Protein AF-A0A2V9I7I8-F1 (afdb_monomer_lite)

Secondary structure (DSSP, 8-state):
--HHHHHHHHHHHHHHHHHS-HHHHHHHHHHHHHHH---HHHHHHHHHSS----------PPPPPSS-HHHHHHHHHHHHHHHHHHHGGG--S---------

Structure (mmCIF, N/CA/C/O backbone):
data_AF-A0A2V9I7I8-F1
#
_entry.id   AF-A0A2V9I7I8-F1
#
loop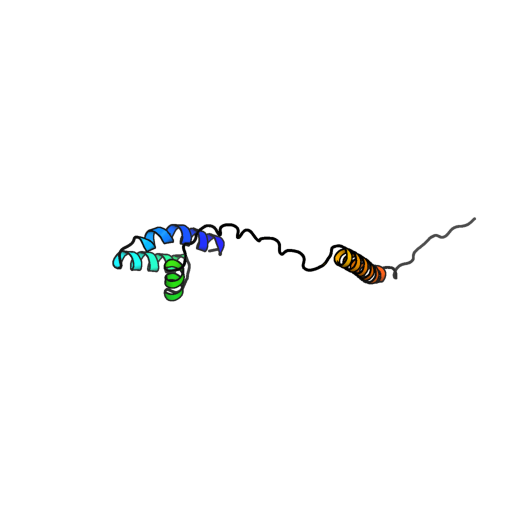_
_atom_site.group_PDB
_atom_site.id
_atom_site.type_symbol
_atom_site.label_atom_id
_atom_site.label_alt_id
_atom_site.label_comp_id
_atom_site.label_asym_id
_atom_site.label_entity_id
_atom_site.label_seq_id
_atom_site.pdbx_PDB_ins_code
_atom_site.Cartn_x
_atom_site.Cartn_y
_atom_site.Cartn_z
_atom_site.occupancy
_atom_site.B_iso_or_equiv
_atom_site.auth_seq_id
_atom_site.auth_comp_id
_atom_site.auth_asym_id
_atom_site.auth_atom_id
_atom_site.pdbx_PDB_model_num
ATOM 1 N N . MET A 1 1 ? 8.943 -3.655 11.827 1.00 67.00 1 MET A N 1
ATOM 2 C CA . MET A 1 1 ? 8.050 -4.019 10.696 1.00 67.00 1 MET A CA 1
ATOM 3 C C . MET A 1 1 ? 8.717 -3.676 9.366 1.00 67.00 1 MET A C 1
ATOM 5 O O . MET A 1 1 ? 9.144 -2.536 9.190 1.00 67.00 1 MET A O 1
ATOM 9 N N . SER A 1 2 ? 8.824 -4.627 8.433 1.00 86.56 2 SER A N 1
ATOM 10 C CA . SER A 1 2 ? 9.287 -4.367 7.057 1.00 86.56 2 SER A CA 1
ATOM 11 C C . SER A 1 2 ? 8.167 -3.721 6.220 1.00 86.56 2 SER A C 1
ATOM 13 O O . SER A 1 2 ? 7.012 -3.638 6.650 1.00 86.56 2 SER A O 1
ATOM 15 N N . ARG A 1 3 ? 8.480 -3.190 5.030 1.00 85.25 3 ARG A N 1
ATOM 16 C CA . ARG A 1 3 ? 7.464 -2.571 4.154 1.00 85.25 3 ARG A CA 1
ATOM 17 C C . ARG A 1 3 ? 6.461 -3.601 3.622 1.00 85.25 3 ARG A C 1
ATOM 19 O O . ARG A 1 3 ? 5.286 -3.273 3.500 1.00 85.25 3 ARG A O 1
ATOM 26 N N . THR A 1 4 ? 6.906 -4.823 3.340 1.00 87.25 4 THR A N 1
ATOM 27 C CA . THR A 1 4 ? 6.059 -5.926 2.865 1.00 87.25 4 THR A CA 1
ATOM 28 C C . THR A 1 4 ? 5.067 -6.373 3.937 1.00 87.25 4 THR A C 1
ATOM 30 O O . THR A 1 4 ? 3.872 -6.406 3.659 1.00 87.25 4 THR A O 1
ATOM 33 N N . SER A 1 5 ? 5.515 -6.563 5.182 1.00 89.44 5 SER A N 1
ATOM 34 C CA . SER A 1 5 ? 4.631 -6.964 6.288 1.00 89.44 5 SER A CA 1
ATOM 35 C C . SER A 1 5 ? 3.548 -5.921 6.587 1.00 89.44 5 SER A C 1
ATOM 37 O O . SER A 1 5 ? 2.393 -6.270 6.814 1.00 89.44 5 SER A O 1
ATOM 39 N N . ARG A 1 6 ? 3.875 -4.617 6.518 1.00 89.25 6 ARG A N 1
ATOM 40 C CA . ARG A 1 6 ? 2.858 -3.552 6.662 1.00 89.25 6 ARG A CA 1
ATOM 41 C C . ARG A 1 6 ? 1.791 -3.625 5.565 1.00 89.25 6 ARG A C 1
ATOM 43 O O . ARG A 1 6 ? 0.620 -3.371 5.835 1.00 89.25 6 ARG A O 1
ATOM 50 N N . TRP A 1 7 ? 2.186 -3.968 4.340 1.00 88.38 7 TRP A N 1
ATOM 51 C CA . TRP A 1 7 ? 1.269 -4.123 3.208 1.00 88.38 7 TRP A CA 1
ATOM 52 C C . TRP A 1 7 ? 0.353 -5.342 3.345 1.00 88.38 7 TRP A C 1
ATOM 54 O O . TRP A 1 7 ? -0.823 -5.262 2.993 1.00 88.38 7 TRP A O 1
ATOM 64 N N . GLU A 1 8 ? 0.866 -6.455 3.861 1.00 90.19 8 GLU A N 1
ATOM 65 C CA . GLU A 1 8 ? 0.070 -7.654 4.142 1.00 90.19 8 GLU A CA 1
ATOM 66 C C . GLU A 1 8 ? -0.965 -7.390 5.232 1.00 90.19 8 GLU A C 1
ATOM 68 O O . GLU A 1 8 ? -2.148 -7.681 5.045 1.00 90.19 8 GLU A O 1
ATOM 73 N N . TYR A 1 9 ? -0.543 -6.742 6.321 1.00 91.75 9 TYR A N 1
ATOM 74 C CA . TYR A 1 9 ? -1.442 -6.347 7.399 1.00 91.75 9 TYR A CA 1
ATOM 75 C C . TYR A 1 9 ? -2.536 -5.396 6.904 1.00 91.75 9 TYR A C 1
ATOM 77 O O . TYR A 1 9 ? -3.718 -5.588 7.191 1.00 91.75 9 TYR A O 1
ATOM 85 N N . LEU A 1 10 ? -2.171 -4.418 6.070 1.00 91.38 10 LEU A N 1
ATOM 86 C CA . LEU A 1 10 ? -3.149 -3.545 5.437 1.00 91.38 10 LEU A CA 1
ATOM 87 C C . LEU A 1 10 ? -4.172 -4.325 4.610 1.00 91.38 10 LEU A C 1
ATOM 89 O O . LEU A 1 10 ? -5.366 -4.059 4.718 1.00 91.38 10 LEU A O 1
ATOM 93 N N . ARG A 1 11 ? -3.725 -5.284 3.792 1.00 90.06 11 ARG A N 1
ATOM 94 C CA . ARG A 1 11 ? -4.625 -6.091 2.958 1.00 90.06 11 ARG A CA 1
ATOM 95 C C . ARG A 1 11 ? -5.616 -6.888 3.810 1.00 90.06 11 ARG A C 1
ATOM 97 O O . ARG A 1 11 ? -6.774 -6.998 3.419 1.00 90.06 11 ARG A O 1
ATOM 104 N N . ALA A 1 12 ? -5.186 -7.392 4.965 1.00 91.62 12 ALA A N 1
ATOM 105 C CA . ALA A 1 12 ? -6.052 -8.106 5.901 1.00 91.62 12 ALA A CA 1
ATOM 106 C C . ALA A 1 12 ? -7.088 -7.185 6.579 1.00 91.62 12 ALA A C 1
ATOM 108 O O . ALA A 1 12 ? -8.248 -7.567 6.745 1.00 91.62 12 ALA A O 1
ATOM 109 N N . VAL A 1 13 ? -6.696 -5.960 6.944 1.00 92.56 13 VAL A N 1
ATOM 110 C CA . VAL A 1 13 ? -7.557 -5.004 7.667 1.00 92.56 13 VAL A CA 1
ATOM 111 C C . VAL A 1 13 ? -8.513 -4.243 6.739 1.00 92.56 13 VAL A C 1
ATOM 113 O O . VAL A 1 13 ? -9.642 -3.939 7.127 1.00 92.56 13 VAL A O 1
ATOM 116 N N . TYR A 1 14 ? -8.113 -3.978 5.494 1.00 92.56 14 TYR A N 1
ATOM 117 C CA . TYR A 1 14 ? -8.886 -3.208 4.512 1.00 92.56 14 TYR A CA 1
ATOM 118 C C . TYR A 1 14 ? -10.362 -3.640 4.357 1.00 92.56 14 TYR A C 1
ATOM 120 O O . TYR A 1 14 ? -11.242 -2.781 4.481 1.00 92.56 14 TYR A O 1
ATOM 128 N N . PRO A 1 15 ? -10.700 -4.930 4.130 1.00 91.88 15 PRO A N 1
ATOM 129 C CA . PRO A 1 15 ? -12.097 -5.338 3.971 1.00 91.88 15 PRO A CA 1
ATOM 130 C C . PRO A 1 15 ? -12.913 -5.155 5.256 1.00 91.88 15 PRO A C 1
ATOM 132 O O . PRO A 1 15 ? -14.091 -4.803 5.184 1.00 91.88 15 PRO A O 1
ATOM 135 N N . ARG A 1 16 ? -12.290 -5.347 6.427 1.00 93.25 16 ARG A N 1
ATOM 136 C CA . ARG A 1 16 ? -12.930 -5.136 7.732 1.00 93.25 16 ARG A CA 1
ATOM 137 C C . ARG A 1 16 ? -13.246 -3.660 7.952 1.00 93.25 16 ARG A C 1
ATOM 139 O O . ARG A 1 16 ? -14.375 -3.326 8.289 1.00 93.25 16 ARG A O 1
ATOM 146 N N . TYR A 1 17 ? -12.290 -2.777 7.665 1.00 93.19 17 TYR A N 1
ATOM 147 C CA . TYR A 1 17 ? -12.484 -1.330 7.767 1.00 93.19 17 TYR A CA 1
ATOM 148 C C . TYR A 1 17 ? -13.594 -0.820 6.836 1.00 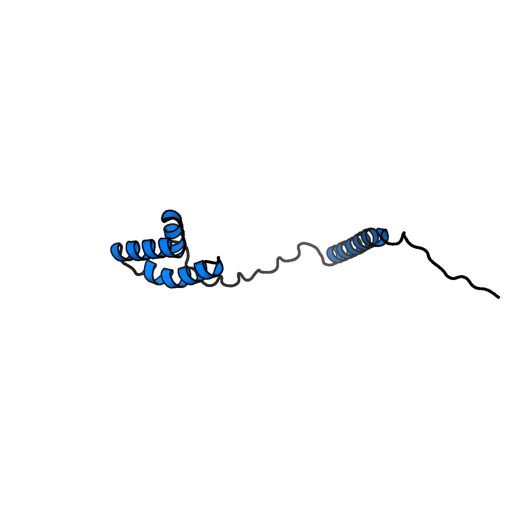93.19 17 TYR A C 1
ATOM 150 O O . TYR A 1 17 ? -14.404 0.012 7.234 1.00 93.19 17 TYR A O 1
ATOM 158 N N . ARG A 1 18 ? -13.677 -1.344 5.605 1.00 90.44 18 ARG A N 1
ATOM 159 C CA . ARG A 1 18 ? -14.709 -0.954 4.627 1.00 90.44 18 ARG A CA 1
ATOM 160 C C . ARG A 1 18 ? -16.128 -1.313 5.076 1.00 90.44 18 ARG A C 1
ATOM 162 O O . ARG A 1 18 ? -17.042 -0.538 4.815 1.00 90.44 18 ARG A O 1
ATOM 169 N N . ARG A 1 19 ? -16.298 -2.467 5.729 1.00 91.62 19 ARG A N 1
ATOM 170 C CA . ARG A 1 19 ? -17.600 -2.985 6.196 1.00 91.62 19 ARG A CA 1
ATOM 171 C C . ARG A 1 19 ? -18.003 -2.479 7.583 1.00 91.62 19 ARG A C 1
ATOM 173 O O . ARG A 1 19 ? -19.165 -2.598 7.944 1.00 91.62 19 ARG A O 1
ATOM 180 N N . ALA A 1 20 ? -17.058 -1.950 8.354 1.00 92.81 20 ALA A N 1
ATOM 181 C CA . ALA A 1 20 ? -17.300 -1.484 9.712 1.00 92.81 20 ALA A CA 1
ATOM 182 C C . ALA A 1 20 ? -18.157 -0.205 9.770 1.00 92.81 20 ALA A C 1
ATOM 184 O O . ALA A 1 20 ? -18.107 0.655 8.879 1.00 92.81 20 ALA A O 1
ATOM 185 N N . ASP A 1 21 ? -18.889 -0.062 10.874 1.00 93.12 21 ASP A N 1
ATOM 186 C CA . ASP A 1 21 ? -19.588 1.167 11.242 1.00 93.12 21 ASP A CA 1
ATOM 187 C C . ASP A 1 21 ? -18.592 2.249 11.722 1.00 93.12 21 ASP A C 1
ATOM 189 O O . ASP A 1 21 ? -17.407 1.974 11.928 1.00 93.12 21 ASP A O 1
ATOM 193 N N . ARG A 1 22 ? -19.031 3.505 11.883 1.00 90.19 22 ARG A N 1
ATOM 194 C CA . ARG A 1 22 ? -18.187 4.616 12.360 1.00 90.19 22 ARG A CA 1
ATOM 195 C C . ARG A 1 22 ? -17.453 4.292 13.665 1.00 90.19 22 ARG A C 1
ATOM 197 O O . ARG A 1 22 ? -16.255 4.571 13.742 1.00 90.19 22 ARG A O 1
ATOM 204 N N . GLY A 1 23 ? -18.123 3.684 14.647 1.00 91.19 23 GLY A N 1
ATOM 205 C CA . GLY A 1 23 ? -17.502 3.350 15.936 1.00 91.19 23 GLY A CA 1
ATOM 206 C C . GLY A 1 23 ? -16.391 2.304 15.796 1.00 91.19 23 GLY A C 1
ATOM 207 O O . GLY A 1 23 ? -15.257 2.507 16.232 1.00 91.19 23 GLY A O 1
ATOM 208 N N . THR A 1 24 ? -16.674 1.214 15.083 1.00 92.19 24 THR A N 1
ATOM 209 C CA . THR A 1 24 ? -15.706 0.134 14.834 1.00 92.19 24 THR A CA 1
ATOM 210 C C . THR A 1 24 ? -14.563 0.576 13.920 1.00 92.19 24 THR A C 1
ATOM 212 O O . THR A 1 24 ? -13.420 0.171 14.128 1.00 92.19 24 THR A O 1
ATOM 215 N N . LYS A 1 25 ? -14.814 1.469 12.954 1.00 93.50 25 LYS A N 1
ATOM 216 C CA . LYS A 1 25 ? -13.767 2.072 12.112 1.00 93.50 25 LYS A CA 1
ATOM 217 C C . LYS A 1 25 ? -12.718 2.805 12.935 1.00 93.50 25 LYS A C 1
ATOM 219 O O . LYS A 1 25 ? -11.535 2.716 12.612 1.00 93.50 25 LYS A O 1
ATOM 224 N N . GLN A 1 26 ? -13.126 3.528 13.976 1.00 93.94 26 GLN A N 1
ATOM 225 C CA . GLN A 1 26 ? -12.193 4.247 14.839 1.00 93.94 26 GLN A CA 1
ATOM 226 C C . GLN A 1 26 ? -11.278 3.293 15.610 1.00 93.94 26 GLN A C 1
ATOM 228 O O . GLN A 1 26 ? -10.075 3.549 15.667 1.00 93.94 26 GLN A O 1
ATOM 233 N N . VAL A 1 27 ? -11.824 2.191 16.131 1.00 94.94 27 VAL A N 1
ATOM 234 C CA . VAL A 1 27 ? -11.054 1.151 16.833 1.00 94.94 27 VAL A CA 1
ATOM 235 C C . VAL A 1 27 ? -10.041 0.502 15.888 1.00 94.94 27 VAL A C 1
ATOM 237 O O . VAL A 1 27 ? -8.841 0.543 16.153 1.00 94.94 27 VAL A O 1
ATOM 240 N N . ILE A 1 28 ? -10.498 0.037 14.721 1.00 94.25 28 ILE A N 1
ATOM 241 C CA . ILE A 1 28 ? -9.640 -0.584 13.699 1.00 94.25 28 ILE A CA 1
ATOM 242 C C . ILE A 1 28 ? -8.512 0.367 13.267 1.00 94.25 28 ILE A C 1
ATOM 244 O O . ILE A 1 28 ? -7.372 -0.046 13.062 1.00 94.25 28 ILE A O 1
ATOM 248 N N . LEU A 1 29 ? -8.815 1.659 13.121 1.00 94.31 29 LEU A N 1
ATOM 249 C CA . LEU A 1 29 ? -7.831 2.663 12.731 1.00 94.31 29 LEU A CA 1
ATOM 250 C C . LEU A 1 29 ? -6.780 2.904 13.824 1.00 94.31 29 LEU A C 1
ATOM 252 O O . LEU A 1 29 ? -5.607 3.078 13.500 1.00 94.31 29 LEU A O 1
ATOM 256 N N . ASN A 1 30 ? -7.185 2.909 15.097 1.00 94.31 30 ASN A N 1
ATOM 257 C CA . ASN A 1 30 ? -6.267 3.049 16.228 1.00 94.31 30 ASN A CA 1
ATOM 258 C C . ASN A 1 30 ? -5.297 1.865 16.296 1.00 94.31 30 ASN A C 1
ATOM 260 O O . ASN A 1 30 ? -4.087 2.075 16.362 1.00 94.31 30 ASN A O 1
ATOM 264 N N . GLU A 1 31 ? -5.815 0.640 16.196 1.00 94.38 31 GLU A N 1
ATOM 265 C CA . GLU A 1 31 ? -5.010 -0.587 16.151 1.00 94.38 31 GLU A CA 1
ATOM 266 C C . GLU A 1 31 ? -4.041 -0.578 14.965 1.00 94.38 31 GLU A C 1
ATOM 268 O O . GLU A 1 31 ? -2.856 -0.890 15.102 1.00 94.38 31 GLU A O 1
ATOM 273 N N . PHE A 1 32 ? -4.518 -0.152 13.793 1.00 93.88 32 PHE A N 1
ATOM 274 C CA . PHE A 1 32 ? -3.687 -0.059 12.600 1.00 93.88 32 PHE A CA 1
ATOM 275 C C . PHE A 1 32 ? -2.529 0.931 12.779 1.00 93.88 32 PHE A C 1
ATOM 277 O O . PHE A 1 32 ? -1.392 0.627 12.404 1.00 93.88 32 PHE A O 1
ATOM 284 N N . CYS A 1 33 ? -2.790 2.095 13.376 1.00 94.00 33 CYS A N 1
ATOM 285 C CA . CYS A 1 33 ? -1.761 3.079 13.700 1.00 94.00 33 CYS A CA 1
ATOM 286 C C . CYS A 1 33 ? -0.756 2.547 14.733 1.00 94.00 33 CYS A C 1
ATOM 288 O O . CYS A 1 33 ? 0.445 2.691 14.510 1.00 94.00 33 CYS A O 1
ATOM 290 N N . ALA A 1 34 ? -1.224 1.886 15.796 1.00 93.38 34 ALA A N 1
ATOM 291 C CA . ALA A 1 34 ? -0.365 1.310 16.833 1.00 93.38 34 ALA A CA 1
ATOM 292 C C . ALA A 1 34 ? 0.570 0.220 16.277 1.00 93.38 34 ALA A C 1
ATOM 294 O O . ALA A 1 34 ? 1.765 0.226 16.559 1.00 93.38 34 ALA A O 1
ATOM 295 N N . ASN A 1 35 ? 0.062 -0.660 15.408 1.00 92.38 35 ASN A N 1
ATOM 296 C CA . ASN A 1 35 ? 0.845 -1.763 14.843 1.00 92.38 35 ASN A CA 1
ATOM 297 C C . ASN A 1 35 ? 1.829 -1.324 13.744 1.00 92.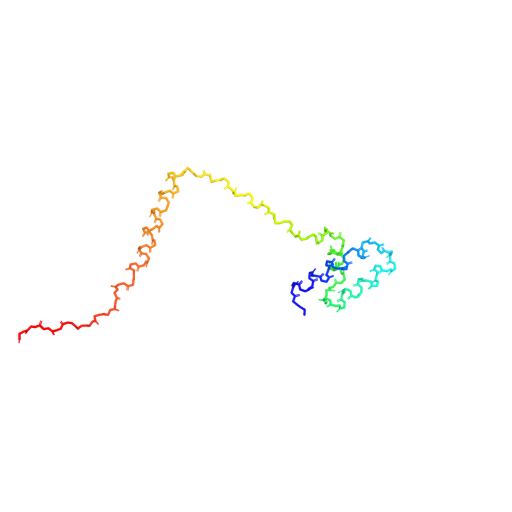38 35 ASN A C 1
ATOM 299 O O . ASN A 1 35 ? 2.930 -1.866 13.624 1.00 92.38 35 ASN A O 1
ATOM 303 N N . THR A 1 36 ? 1.442 -0.368 12.891 1.00 89.88 36 THR A N 1
ATOM 304 C CA . THR A 1 36 ? 2.268 0.046 11.737 1.00 89.88 36 THR A CA 1
ATOM 305 C C . THR A 1 36 ? 3.174 1.243 12.016 1.00 89.88 36 THR A C 1
ATOM 307 O O . THR A 1 36 ? 4.157 1.431 11.285 1.00 89.88 36 THR A O 1
ATOM 310 N N . GLY A 1 37 ? 2.854 2.031 13.049 1.00 92.06 37 GLY A N 1
ATOM 311 C CA . GLY A 1 37 ? 3.489 3.310 13.366 1.00 92.06 37 GLY A CA 1
ATOM 312 C C . GLY A 1 37 ? 3.075 4.449 12.429 1.00 92.06 37 GLY A C 1
ATOM 313 O O . GLY A 1 37 ? 3.746 5.477 12.372 1.00 92.06 37 GLY A O 1
ATOM 314 N N . TYR A 1 38 ? 2.017 4.277 11.630 1.00 92.12 38 TYR A N 1
ATOM 315 C CA . TYR A 1 38 ? 1.556 5.317 10.715 1.00 92.12 38 TYR A CA 1
ATOM 316 C C . TYR A 1 38 ? 0.711 6.378 11.413 1.00 92.12 38 TYR A C 1
ATOM 318 O O . TYR A 1 38 ? -0.125 6.083 12.262 1.00 92.12 38 TYR A O 1
ATOM 326 N N . HIS A 1 39 ? 0.853 7.626 10.963 1.00 93.38 39 HIS A N 1
ATOM 327 C CA . HIS A 1 39 ? -0.011 8.710 11.408 1.00 93.38 39 HIS A CA 1
ATOM 328 C C . HIS A 1 39 ? -1.454 8.507 10.925 1.00 93.38 39 HIS A C 1
ATOM 330 O O . HIS A 1 39 ? -1.692 8.096 9.783 1.00 93.38 39 HIS A O 1
ATOM 336 N N . ARG A 1 40 ? -2.429 8.884 11.760 1.00 93.75 40 ARG A N 1
ATOM 337 C CA . ARG A 1 40 ? -3.867 8.684 11.516 1.00 93.75 40 ARG A CA 1
ATOM 338 C C . ARG A 1 40 ? -4.319 9.195 10.147 1.00 93.75 40 ARG A C 1
ATOM 340 O O . ARG A 1 40 ? -4.978 8.479 9.399 1.00 93.75 40 ARG A O 1
ATOM 347 N N . LYS A 1 41 ? -3.895 10.408 9.773 1.00 94.06 41 LYS A N 1
ATOM 348 C CA . LYS A 1 41 ? -4.220 11.019 8.468 1.00 94.06 41 LYS A CA 1
ATOM 349 C C . LYS A 1 41 ? -3.712 10.177 7.292 1.00 94.06 41 LYS A C 1
ATOM 351 O O . LYS A 1 41 ? -4.399 10.047 6.284 1.00 94.06 41 LYS A O 1
ATOM 356 N N . TYR A 1 42 ? -2.521 9.589 7.419 1.00 93.25 42 TYR A N 1
ATOM 357 C CA . TYR A 1 42 ? -1.958 8.722 6.386 1.00 93.25 42 TYR A CA 1
ATOM 358 C C . TYR A 1 42 ? -2.730 7.402 6.288 1.00 93.25 42 TYR A C 1
ATOM 360 O O . TYR A 1 42 ? -3.113 7.008 5.188 1.00 93.25 42 TYR A O 1
ATOM 368 N N . ALA A 1 43 ? -3.019 6.774 7.430 1.00 93.00 43 ALA A N 1
ATOM 369 C CA . ALA A 1 43 ? -3.770 5.524 7.507 1.00 93.00 43 ALA A CA 1
ATOM 370 C C . ALA A 1 43 ? -5.180 5.642 6.904 1.00 93.00 43 ALA A C 1
ATOM 372 O O . ALA A 1 43 ? -5.576 4.790 6.113 1.00 93.00 43 ALA A O 1
ATOM 373 N N . ILE A 1 44 ? -5.898 6.736 7.192 1.00 93.12 44 ILE A N 1
ATOM 374 C CA . ILE A 1 44 ? -7.225 7.005 6.615 1.00 93.12 44 ILE A CA 1
ATOM 375 C C . ILE A 1 44 ? -7.152 7.071 5.088 1.00 93.12 44 ILE A C 1
ATOM 377 O O . ILE A 1 44 ? -7.934 6.409 4.413 1.00 93.12 44 ILE A O 1
ATOM 381 N N . ARG A 1 45 ? -6.202 7.831 4.523 1.00 92.62 45 ARG A N 1
ATOM 382 C CA . ARG A 1 45 ? -6.046 7.921 3.058 1.00 92.62 45 ARG A CA 1
ATOM 383 C C . ARG A 1 45 ? -5.788 6.559 2.423 1.00 92.62 45 ARG A C 1
ATOM 385 O O . ARG A 1 45 ? -6.240 6.310 1.314 1.00 92.62 45 ARG A O 1
ATOM 392 N N . LEU A 1 46 ? -5.047 5.700 3.113 1.00 91.06 46 LEU A N 1
ATOM 393 C CA . LEU A 1 46 ? -4.667 4.391 2.605 1.00 91.06 46 LEU A CA 1
ATOM 394 C C . LEU A 1 46 ? -5.837 3.393 2.664 1.00 91.06 46 LEU A C 1
ATOM 396 O O . LEU A 1 46 ? -6.046 2.646 1.715 1.00 91.06 46 LEU A O 1
ATOM 400 N N . LEU A 1 47 ? -6.629 3.426 3.740 1.00 90.69 47 LEU A N 1
ATOM 401 C CA . LEU A 1 47 ? -7.809 2.573 3.930 1.00 90.69 47 LEU A CA 1
ATOM 402 C C . LEU A 1 47 ? -9.041 3.040 3.132 1.00 90.69 47 LEU A C 1
ATOM 404 O O . LEU A 1 47 ? -9.849 2.210 2.725 1.00 90.69 47 LEU A O 1
ATOM 408 N N . ASN A 1 48 ? -9.172 4.343 2.871 1.00 91.12 48 ASN A N 1
ATOM 409 C CA . ASN A 1 48 ? -10.200 4.901 1.978 1.00 91.12 48 ASN A CA 1
ATOM 410 C C . ASN A 1 48 ? -9.789 4.875 0.501 1.00 91.12 48 ASN A C 1
ATOM 412 O O . ASN A 1 48 ? -10.619 5.110 -0.374 1.00 91.12 48 ASN A O 1
ATOM 416 N N . GLY A 1 49 ? -8.508 4.632 0.227 1.00 87.31 49 GLY A N 1
ATOM 417 C CA . GLY A 1 49 ? -7.957 4.570 -1.116 1.00 87.31 49 GLY A CA 1
ATOM 418 C C . GLY A 1 49 ? -8.433 3.350 -1.911 1.00 87.31 49 GLY A C 1
ATOM 419 O O . GLY A 1 49 ? -9.231 2.539 -1.422 1.00 87.31 49 GLY A O 1
ATOM 420 N N . PRO A 1 50 ? -7.935 3.200 -3.151 1.00 81.62 50 PRO A N 1
ATOM 421 C CA . PRO A 1 50 ? -8.264 2.059 -3.993 1.00 81.62 50 PRO A CA 1
ATOM 422 C C . PRO A 1 50 ? -7.935 0.738 -3.281 1.00 81.62 50 PRO A C 1
ATOM 424 O O . PRO A 1 50 ? -6.987 0.695 -2.487 1.00 81.62 50 PRO A O 1
ATOM 427 N N . PRO A 1 51 ? -8.695 -0.339 -3.555 1.00 78.00 51 PRO A N 1
ATOM 428 C CA . PRO A 1 51 ? -8.451 -1.629 -2.938 1.00 78.00 51 PRO A CA 1
ATOM 429 C C . PRO A 1 51 ? -6.985 -2.046 -3.078 1.00 78.00 51 PRO A C 1
ATOM 431 O O . PRO A 1 51 ? -6.413 -1.902 -4.162 1.00 78.00 51 PRO A O 1
ATOM 434 N N . PRO A 1 52 ? -6.375 -2.616 -2.024 1.00 73.50 52 PRO A N 1
ATOM 435 C CA . PRO A 1 52 ? -5.055 -3.225 -2.081 1.00 73.50 52 PRO A CA 1
ATOM 436 C C . PRO A 1 52 ? -5.145 -4.567 -2.825 1.00 73.50 52 PRO A C 1
ATOM 438 O O . PRO A 1 52 ? -4.688 -5.603 -2.327 1.00 73.50 52 PRO A O 1
ATOM 441 N N . GLU A 1 53 ? -5.766 -4.575 -4.010 1.00 68.81 53 GLU A N 1
ATOM 442 C CA . GLU A 1 53 ? -5.661 -5.688 -4.940 1.00 68.81 53 GLU A CA 1
ATOM 443 C C . GLU A 1 53 ? -4.167 -5.958 -5.130 1.00 68.81 53 GLU A C 1
ATOM 445 O O . GLU A 1 53 ? -3.341 -5.036 -5.204 1.00 68.81 53 GLU A O 1
ATOM 450 N N . ARG A 1 54 ? -3.791 -7.246 -5.155 1.00 59.06 54 ARG A N 1
ATOM 451 C CA . ARG A 1 54 ? -2.502 -7.651 -5.727 1.00 59.06 54 ARG A CA 1
ATOM 452 C C . ARG A 1 54 ? -2.409 -6.876 -7.021 1.00 59.06 54 ARG A C 1
ATOM 454 O O . ARG A 1 54 ? -3.300 -7.071 -7.841 1.00 59.06 54 ARG A O 1
ATOM 461 N N . LYS A 1 55 ? -1.419 -5.976 -7.141 1.00 57.97 55 LYS A N 1
ATOM 462 C CA . LYS A 1 55 ? -1.135 -5.245 -8.377 1.00 57.97 55 LYS A CA 1
ATOM 463 C C . LYS A 1 55 ? -1.340 -6.265 -9.482 1.00 57.97 55 LYS A C 1
ATOM 465 O O . LYS A 1 55 ? -0.516 -7.175 -9.591 1.00 57.97 55 LYS A O 1
ATOM 470 N N . ARG A 1 56 ? -2.468 -6.196 -10.206 1.00 54.94 56 ARG A N 1
ATOM 471 C CA . ARG A 1 56 ? -2.606 -6.966 -11.436 1.00 54.94 56 ARG A CA 1
ATOM 472 C C . ARG A 1 56 ? -1.358 -6.554 -12.166 1.00 54.94 56 ARG A C 1
ATOM 474 O O . ARG A 1 56 ? -1.130 -5.343 -12.254 1.00 54.94 56 ARG A O 1
ATOM 481 N N . ALA A 1 57 ? -0.477 -7.513 -12.455 1.00 58.88 57 ALA A N 1
ATOM 482 C CA . ALA A 1 57 ? 0.769 -7.217 -13.130 1.00 58.88 57 ALA A CA 1
ATOM 483 C C . ALA A 1 57 ? 0.344 -6.342 -14.296 1.00 58.88 57 ALA A C 1
ATOM 485 O O . ALA A 1 57 ? -0.420 -6.805 -15.141 1.00 58.88 57 ALA A O 1
ATOM 486 N N . VAL A 1 58 ? 0.645 -5.040 -14.214 1.00 61.34 58 VAL A N 1
ATOM 487 C CA . VAL A 1 58 ? 0.226 -4.107 -15.247 1.00 61.34 58 VAL A CA 1
ATOM 488 C C . VAL A 1 58 ? 0.916 -4.700 -16.443 1.00 61.34 58 VAL A C 1
ATOM 490 O O . VAL A 1 58 ? 2.148 -4.752 -16.436 1.00 61.34 58 VAL A O 1
ATOM 493 N N . VAL A 1 59 ? 0.138 -5.289 -17.353 1.00 63.56 59 VAL A N 1
ATOM 494 C CA . VAL A 1 59 ? 0.671 -5.928 -18.543 1.00 63.56 59 VAL A CA 1
ATOM 495 C C . VAL A 1 59 ? 1.365 -4.784 -19.244 1.00 63.56 59 VAL A C 1
ATOM 497 O O . VAL A 1 59 ? 0.717 -3.912 -19.823 1.00 63.56 59 VAL A O 1
ATOM 500 N N . ARG A 1 60 ? 2.682 -4.691 -19.044 1.00 63.66 60 ARG A N 1
ATOM 501 C CA . ARG A 1 60 ? 3.501 -3.658 -19.645 1.00 63.66 60 ARG A CA 1
ATOM 502 C C . ARG A 1 60 ? 3.492 -4.033 -21.106 1.00 63.66 60 ARG A C 1
ATOM 504 O O . ARG A 1 60 ? 4.276 -4.879 -21.519 1.00 63.66 60 ARG A O 1
ATOM 511 N N . ARG A 1 61 ? 2.538 -3.474 -21.855 1.00 69.88 61 ARG A N 1
ATOM 512 C CA . ARG A 1 61 ? 2.543 -3.593 -23.305 1.00 69.88 61 ARG A CA 1
ATOM 513 C C . ARG A 1 61 ? 3.913 -3.083 -23.741 1.00 69.88 61 ARG A C 1
ATOM 515 O O . ARG A 1 61 ? 4.241 -1.939 -23.399 1.00 69.88 61 ARG A O 1
ATOM 522 N N . PRO A 1 62 ? 4.746 -3.924 -24.375 1.00 72.19 62 PRO A N 1
ATOM 523 C CA . PRO A 1 62 ? 6.011 -3.446 -24.890 1.00 72.19 62 PRO A CA 1
ATOM 524 C C . PRO A 1 62 ? 5.695 -2.278 -25.822 1.00 72.19 62 PRO A C 1
ATOM 526 O O . PRO A 1 62 ? 4.750 -2.338 -26.612 1.00 72.19 62 PRO A O 1
ATOM 529 N N . ARG A 1 63 ? 6.424 -1.173 -25.659 1.00 75.31 63 ARG A N 1
ATOM 530 C CA . ARG A 1 63 ? 6.287 -0.042 -26.576 1.00 75.31 63 ARG A CA 1
ATOM 531 C C . ARG A 1 63 ? 6.687 -0.544 -27.957 1.00 75.31 63 ARG A C 1
ATOM 533 O O . ARG A 1 63 ? 7.722 -1.195 -28.086 1.00 75.31 63 ARG A O 1
ATOM 540 N N . THR A 1 64 ? 5.873 -0.254 -28.965 1.00 77.50 64 THR A N 1
ATOM 541 C CA . THR A 1 64 ? 6.254 -0.506 -30.353 1.00 77.50 64 THR A CA 1
ATOM 542 C C . THR A 1 64 ? 7.544 0.264 -30.641 1.00 77.50 64 THR A C 1
ATOM 544 O O . THR A 1 64 ? 7.613 1.447 -30.291 1.00 77.50 64 THR A O 1
ATOM 547 N N . PRO A 1 65 ? 8.580 -0.374 -31.209 1.00 76.38 65 PRO A N 1
ATOM 548 C CA . PRO A 1 65 ? 9.818 0.321 -31.522 1.00 76.38 65 PRO A CA 1
ATOM 549 C C . PRO A 1 65 ? 9.530 1.439 -32.529 1.00 76.38 65 PRO A C 1
ATOM 551 O O . PRO A 1 65 ? 8.967 1.194 -33.591 1.00 76.38 65 PRO A O 1
ATOM 554 N N . SER A 1 66 ? 9.904 2.673 -32.181 1.00 81.62 66 SER A N 1
ATOM 555 C CA . SER A 1 66 ? 9.728 3.845 -33.053 1.00 81.62 66 SER A CA 1
ATOM 556 C C . SER A 1 66 ? 10.703 3.862 -34.234 1.00 81.62 66 SER A C 1
ATOM 558 O O . SER A 1 66 ? 10.516 4.631 -35.172 1.00 81.62 66 SER A O 1
ATOM 560 N N . TYR A 1 67 ? 11.753 3.041 -34.182 1.00 86.06 67 TYR A N 1
ATOM 561 C CA . TYR A 1 67 ? 12.810 2.983 -35.184 1.00 86.06 67 TYR A CA 1
ATOM 562 C C . TYR A 1 67 ? 12.699 1.714 -36.027 1.00 86.06 67 TYR A C 1
ATOM 564 O O . TYR A 1 67 ? 12.423 0.632 -35.508 1.00 86.06 67 TYR A O 1
ATOM 572 N N . SER A 1 68 ? 12.968 1.856 -37.326 1.00 84.94 68 SER A N 1
ATOM 573 C CA . SER A 1 68 ? 13.107 0.727 -38.248 1.00 84.94 68 SER A CA 1
ATOM 574 C C . SER A 1 68 ? 14.234 -0.213 -37.786 1.00 84.94 68 SER A C 1
ATOM 576 O O . SER A 1 68 ? 15.245 0.271 -37.263 1.00 84.94 68 SER A O 1
ATOM 578 N N . PRO A 1 69 ? 14.115 -1.538 -38.001 1.00 86.00 69 PRO A N 1
ATOM 579 C CA . PRO A 1 69 ? 15.150 -2.511 -37.638 1.00 86.00 69 PRO A CA 1
ATOM 580 C C . PRO A 1 69 ? 16.540 -2.158 -38.187 1.00 86.00 69 PRO A C 1
ATOM 582 O O . PRO A 1 69 ? 17.540 -2.409 -37.519 1.00 86.00 69 PRO A O 1
ATOM 585 N N . VAL A 1 70 ? 16.615 -1.497 -39.347 1.00 89.56 70 VAL A N 1
ATOM 586 C CA . VAL A 1 70 ? 17.881 -1.023 -39.933 1.00 89.56 70 VAL A CA 1
ATOM 587 C C . VAL A 1 70 ? 18.586 -0.019 -39.014 1.00 89.56 70 VAL A C 1
ATOM 589 O O . VAL A 1 70 ? 19.786 -0.124 -38.780 1.00 89.56 70 VAL A O 1
ATOM 592 N N . VAL A 1 71 ? 17.840 0.925 -38.433 1.00 91.69 71 VAL A N 1
ATOM 593 C CA . VAL A 1 71 ? 18.394 1.947 -37.530 1.00 91.69 71 VAL A CA 1
ATOM 594 C C . VAL A 1 71 ? 18.902 1.306 -36.239 1.00 91.69 71 VAL A C 1
ATOM 596 O O . VAL A 1 71 ? 19.952 1.694 -35.736 1.00 91.69 71 VAL A O 1
ATOM 599 N N . VAL A 1 72 ? 18.199 0.291 -35.728 1.00 89.00 72 VAL A N 1
ATOM 600 C CA . VAL A 1 72 ? 18.608 -0.450 -34.524 1.00 89.00 72 VAL A CA 1
ATOM 601 C C . VAL A 1 72 ? 19.920 -1.201 -34.754 1.00 89.00 72 VAL A C 1
ATOM 603 O O . VAL A 1 72 ? 20.781 -1.190 -33.878 1.00 89.00 72 VAL A O 1
ATOM 606 N N . LEU A 1 73 ? 20.106 -1.804 -35.933 1.00 90.00 73 LEU A N 1
ATOM 607 C CA . LEU A 1 73 ? 21.351 -2.489 -36.297 1.00 90.00 73 LEU A CA 1
ATOM 608 C C . LEU A 1 73 ? 22.532 -1.523 -36.392 1.00 90.00 73 LEU A C 1
ATOM 610 O O . LEU A 1 73 ? 23.599 -1.809 -35.852 1.00 90.00 73 LEU A O 1
ATOM 614 N N . VAL A 1 74 ? 22.334 -0.362 -37.023 1.00 92.25 74 VAL A N 1
ATOM 615 C CA . VAL A 1 74 ? 23.368 0.681 -37.090 1.00 92.25 74 VAL A CA 1
ATOM 616 C C . VAL A 1 74 ? 23.728 1.161 -35.685 1.00 92.25 74 VAL A C 1
ATOM 618 O O . VAL A 1 74 ? 24.908 1.230 -35.347 1.00 92.25 74 VAL A O 1
ATOM 621 N N . LEU A 1 75 ? 22.731 1.422 -34.833 1.00 92.69 75 LEU A N 1
ATOM 622 C CA . LEU A 1 75 ? 22.965 1.815 -33.443 1.00 92.69 75 LEU A CA 1
ATOM 623 C C . LEU A 1 75 ? 23.735 0.742 -32.669 1.00 92.69 75 LEU A C 1
ATOM 625 O O . LEU A 1 75 ? 24.674 1.072 -31.953 1.00 92.69 75 LEU A O 1
ATOM 629 N N . ALA A 1 76 ? 23.368 -0.531 -32.827 1.00 90.81 76 ALA A N 1
ATOM 630 C CA . ALA A 1 76 ? 24.048 -1.644 -32.177 1.00 90.81 76 ALA A CA 1
ATOM 631 C C . ALA A 1 76 ? 25.514 -1.745 -32.621 1.00 90.81 76 ALA A C 1
ATOM 633 O O . ALA A 1 76 ? 26.391 -1.902 -31.774 1.00 90.81 76 ALA A O 1
ATOM 634 N N . ALA A 1 77 ? 25.793 -1.581 -33.918 1.00 90.81 77 ALA A N 1
ATOM 635 C CA . ALA A 1 77 ? 27.156 -1.554 -34.433 1.00 90.81 77 ALA A CA 1
ATOM 636 C C . ALA A 1 77 ? 27.958 -0.413 -33.795 1.00 90.81 77 ALA A C 1
ATOM 638 O O . ALA A 1 77 ? 29.003 -0.662 -33.197 1.00 90.81 77 ALA A O 1
ATOM 639 N N . VAL A 1 78 ? 27.441 0.822 -33.839 1.00 92.81 78 VAL A N 1
ATOM 640 C CA . VAL A 1 78 ? 28.078 1.992 -33.205 1.00 92.81 78 VAL A CA 1
ATOM 641 C C . VAL A 1 78 ? 28.345 1.741 -31.719 1.00 92.81 78 VAL A C 1
ATOM 643 O O . VAL A 1 78 ? 29.411 2.088 -31.211 1.00 92.81 78 VAL A O 1
ATOM 646 N N . TRP A 1 79 ? 27.411 1.094 -31.022 1.00 92.56 79 TRP A N 1
ATOM 647 C CA . TRP A 1 79 ? 27.548 0.801 -29.600 1.00 92.56 79 TRP A CA 1
ATOM 648 C C . TRP A 1 79 ? 28.651 -0.220 -29.306 1.00 92.56 79 TRP A C 1
ATOM 650 O O . TRP A 1 79 ? 29.399 -0.040 -28.346 1.00 92.56 79 TRP A O 1
ATOM 660 N N . VAL A 1 80 ? 28.796 -1.252 -30.144 1.00 90.06 80 VAL A N 1
ATOM 661 C CA . VAL A 1 80 ? 29.890 -2.234 -30.051 1.00 90.06 80 VAL A CA 1
ATOM 662 C C . VAL A 1 80 ? 31.240 -1.566 -30.299 1.00 90.06 80 VAL A C 1
ATOM 664 O O . VAL A 1 80 ? 32.172 -1.786 -29.527 1.00 90.06 80 VAL A O 1
ATOM 667 N N . TRP A 1 81 ? 31.343 -0.694 -31.306 1.00 88.12 81 TRP A N 1
ATOM 668 C CA . TRP A 1 81 ? 32.561 0.083 -31.562 1.00 88.12 81 TRP A CA 1
ATOM 669 C C . TRP A 1 81 ? 32.924 0.983 -30.378 1.00 88.12 81 TRP A C 1
ATOM 671 O O . TRP A 1 81 ? 34.073 0.996 -29.934 1.00 88.12 81 TRP A O 1
ATOM 681 N N . ALA A 1 82 ? 31.941 1.688 -29.815 1.00 83.38 82 ALA A N 1
ATOM 682 C CA . ALA A 1 82 ? 32.144 2.525 -28.638 1.00 83.38 82 ALA A CA 1
ATOM 683 C C . ALA A 1 82 ? 32.579 1.699 -27.413 1.00 83.38 82 ALA A C 1
ATOM 685 O O . ALA A 1 82 ? 33.519 2.078 -26.716 1.00 83.38 82 ALA A O 1
ATOM 686 N N . ALA A 1 83 ? 31.948 0.546 -27.169 1.00 80.62 83 ALA A N 1
ATOM 687 C CA . ALA A 1 83 ? 32.311 -0.349 -26.073 1.00 80.62 83 ALA A CA 1
ATOM 688 C C . ALA A 1 83 ? 33.728 -0.924 -26.240 1.00 80.62 83 ALA A C 1
ATOM 690 O O . ALA A 1 83 ? 34.503 -0.931 -25.283 1.00 80.62 83 ALA A O 1
ATOM 691 N N . ALA A 1 84 ? 34.105 -1.334 -27.454 1.00 76.62 84 ALA A N 1
ATOM 692 C CA . ALA A 1 84 ? 35.448 -1.816 -27.766 1.00 76.62 84 ALA A CA 1
ATOM 693 C C . ALA A 1 84 ? 36.514 -0.720 -27.588 1.00 76.62 84 ALA A C 1
ATOM 695 O O . ALA A 1 84 ? 37.582 -0.987 -27.043 1.00 76.62 84 ALA A O 1
ATOM 696 N N . ALA A 1 85 ? 36.217 0.531 -27.952 1.00 71.81 85 ALA A N 1
ATOM 697 C CA . ALA A 1 85 ? 37.110 1.670 -27.726 1.00 71.81 85 ALA A CA 1
ATOM 698 C C . ALA A 1 85 ? 37.287 2.019 -26.233 1.00 71.81 85 ALA A C 1
ATOM 700 O O . ALA A 1 85 ? 38.320 2.553 -25.820 1.00 71.81 85 ALA A O 1
ATOM 701 N N . ILE A 1 86 ? 36.288 1.721 -25.401 1.00 65.00 86 ILE A N 1
ATOM 702 C CA . ILE A 1 86 ? 36.377 1.878 -23.945 1.00 65.00 86 ILE A CA 1
ATOM 703 C C . ILE A 1 86 ? 37.189 0.722 -23.336 1.00 65.00 86 ILE A C 1
ATOM 705 O O . ILE A 1 86 ? 38.063 0.972 -22.507 1.00 65.00 86 ILE A O 1
ATOM 709 N N . ALA A 1 87 ? 36.973 -0.517 -23.792 1.00 63.34 87 ALA A N 1
ATOM 710 C CA . ALA A 1 87 ? 37.691 -1.707 -23.323 1.00 63.34 87 ALA A CA 1
ATOM 711 C C . ALA A 1 87 ? 39.157 -1.782 -23.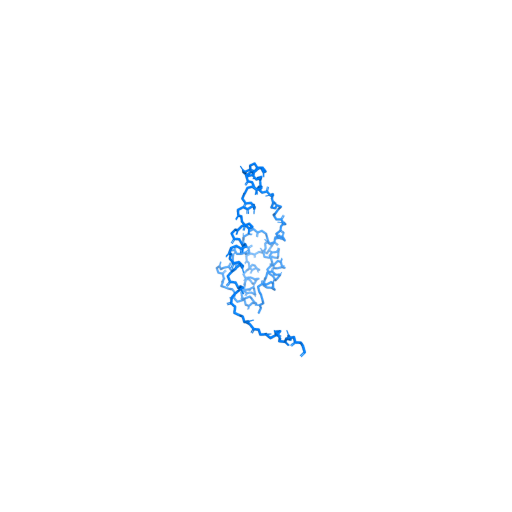807 1.00 63.34 87 ALA A C 1
ATOM 713 O O . ALA A 1 87 ? 40.023 -2.292 -23.095 1.00 63.34 87 ALA A O 1
ATOM 714 N N . GLY A 1 88 ? 39.471 -1.208 -24.973 1.00 54.72 88 GLY A N 1
ATOM 715 C CA . GLY A 1 88 ? 40.825 -1.130 -25.539 1.00 54.72 88 GLY A CA 1
ATOM 716 C C . GLY A 1 88 ? 41.807 -0.254 -24.748 1.00 54.72 88 GLY A C 1
ATOM 717 O O . GLY A 1 88 ? 42.993 -0.222 -25.066 1.00 54.72 88 GLY A O 1
ATOM 718 N N . ARG A 1 89 ? 41.356 0.423 -23.682 1.00 51.53 89 ARG A N 1
ATOM 719 C CA . ARG A 1 89 ? 42.206 1.228 -22.786 1.00 51.53 89 ARG A CA 1
ATOM 720 C C . ARG A 1 89 ? 42.869 0.436 -21.648 1.00 51.53 89 ARG A C 1
ATOM 722 O O . ARG A 1 89 ? 43.535 1.041 -20.814 1.00 51.53 89 ARG A O 1
ATOM 729 N N . CYS A 1 90 ? 42.738 -0.895 -21.623 1.00 48.00 90 CYS A N 1
ATOM 730 C CA . CYS A 1 90 ? 43.373 -1.766 -20.618 1.00 48.00 90 CYS A CA 1
ATOM 731 C C . CYS A 1 90 ? 44.550 -2.623 -21.129 1.00 48.00 90 CYS A C 1
ATOM 733 O O . CYS A 1 90 ? 45.090 -3.409 -20.357 1.00 48.00 90 CYS A O 1
ATOM 735 N N . ALA A 1 91 ? 45.019 -2.455 -22.371 1.00 48.44 91 ALA A N 1
ATOM 736 C CA . ALA A 1 91 ? 46.143 -3.232 -22.915 1.00 48.44 91 ALA A CA 1
ATOM 737 C C . ALA A 1 91 ? 47.499 -2.493 -22.875 1.00 48.44 91 ALA A C 1
ATOM 739 O O . ALA A 1 91 ? 48.352 -2.702 -23.730 1.00 48.44 91 ALA A O 1
ATOM 740 N N . SER A 1 92 ? 47.738 -1.628 -21.884 1.00 49.88 92 SER A N 1
ATOM 741 C CA . SER A 1 92 ? 49.093 -1.135 -21.608 1.00 49.88 92 SER A CA 1
ATOM 742 C C . SER A 1 92 ? 49.356 -1.129 -20.108 1.00 49.88 92 SER A C 1
ATOM 744 O O . SER A 1 92 ? 49.040 -0.163 -19.418 1.00 49.88 92 SER A O 1
ATOM 746 N N . LYS A 1 93 ? 49.886 -2.242 -19.599 1.00 44.62 93 LYS A N 1
ATOM 747 C CA . LYS A 1 93 ? 50.884 -2.334 -18.517 1.00 44.62 93 LYS A CA 1
ATOM 748 C C . LYS 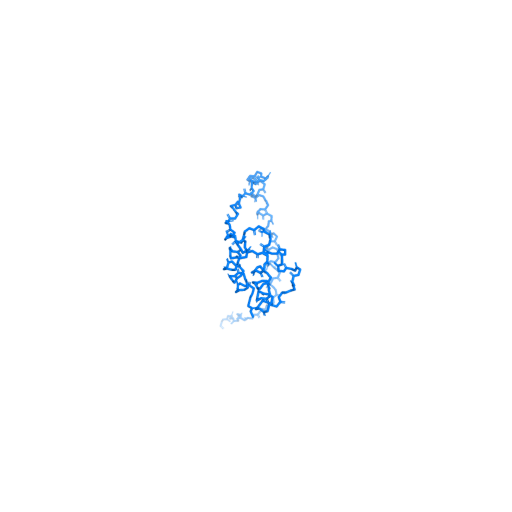A 1 93 ? 50.945 -3.783 -18.041 1.00 44.62 93 LYS A C 1
ATOM 750 O O . LYS A 1 93 ? 50.186 -4.173 -17.162 1.00 44.62 93 LYS A O 1
ATOM 755 N N . ARG A 1 94 ? 51.893 -4.543 -18.600 1.00 41.84 94 ARG A N 1
ATOM 756 C CA . ARG A 1 94 ? 52.986 -5.208 -17.862 1.00 41.84 94 ARG A CA 1
ATOM 757 C C . ARG A 1 94 ? 53.633 -6.278 -18.751 1.00 41.84 94 ARG A C 1
ATOM 759 O O . ARG A 1 94 ? 53.083 -7.354 -18.948 1.00 41.84 94 ARG A O 1
ATOM 766 N N . CYS A 1 95 ? 54.820 -5.952 -19.261 1.00 41.88 95 CYS A N 1
ATOM 767 C CA . CYS A 1 95 ? 55.838 -6.916 -19.672 1.00 41.88 95 CYS A CA 1
ATOM 768 C C . CYS A 1 95 ? 56.069 -7.966 -18.574 1.00 41.88 95 CYS A C 1
ATOM 770 O O . CYS A 1 95 ? 56.032 -7.598 -17.402 1.00 41.88 95 CYS A O 1
ATOM 772 N N . CYS A 1 96 ? 56.406 -9.208 -18.944 1.00 39.09 96 CYS A N 1
ATOM 773 C CA . CYS A 1 96 ? 57.638 -9.864 -18.479 1.00 39.09 96 CYS A CA 1
ATOM 774 C C . CYS A 1 96 ? 57.824 -11.283 -19.058 1.00 39.09 96 CYS A C 1
ATOM 776 O O . CYS A 1 96 ? 57.085 -12.201 -18.722 1.00 39.09 96 CYS A O 1
ATOM 778 N N . ARG A 1 97 ? 58.952 -11.430 -19.773 1.00 38.47 97 ARG A N 1
ATOM 779 C CA . ARG A 1 97 ? 59.896 -12.564 -19.730 1.00 38.47 97 ARG A CA 1
ATOM 780 C C . ARG A 1 97 ? 59.650 -13.768 -20.656 1.00 38.47 97 ARG A C 1
ATOM 782 O O . ARG A 1 97 ? 59.288 -14.847 -20.211 1.00 38.47 97 ARG A O 1
ATOM 789 N N . SER A 1 98 ? 60.050 -13.616 -21.918 1.00 38.16 98 SER A N 1
ATOM 790 C CA . SER A 1 98 ? 60.592 -14.717 -22.726 1.00 38.16 98 SER A CA 1
ATOM 791 C C . SER A 1 98 ? 62.053 -14.403 -23.059 1.00 38.16 98 SER A C 1
ATOM 793 O O . SER A 1 98 ? 62.330 -13.509 -23.856 1.00 38.16 98 SER A O 1
ATOM 795 N N . GLY A 1 99 ? 62.980 -15.096 -22.400 1.00 36.47 99 GLY A N 1
ATOM 796 C CA . GLY A 1 99 ? 64.394 -15.124 -22.761 1.00 36.47 99 GLY A CA 1
ATOM 797 C C . GLY A 1 99 ? 64.782 -16.549 -23.138 1.00 36.47 99 GLY A C 1
ATOM 798 O O . GLY A 1 99 ? 64.744 -17.417 -22.277 1.00 36.47 99 GLY A O 1
ATOM 799 N N . SER A 1 100 ? 65.1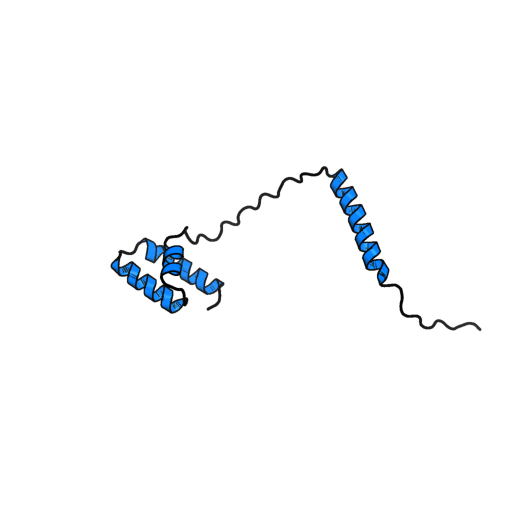21 -16.752 -24.410 1.00 35.75 100 SER A N 1
ATOM 800 C CA . SER A 1 100 ? 65.959 -17.825 -24.969 1.00 35.75 100 SER A CA 1
ATOM 801 C C . SER A 1 100 ? 66.421 -17.319 -26.339 1.00 35.75 100 SER A C 1
ATOM 803 O O . SER A 1 100 ? 65.606 -16.732 -27.056 1.00 35.75 100 SER A O 1
ATOM 805 N N . PRO A 1 101 ? 67.706 -17.474 -26.690 1.00 43.00 101 PRO A N 1
ATOM 806 C CA . PRO A 1 101 ? 68.069 -18.682 -27.437 1.00 43.00 101 PRO A CA 1
ATOM 807 C C . PRO A 1 101 ? 69.476 -19.230 -27.126 1.00 43.00 101 PRO A C 1
ATOM 809 O O . PRO A 1 101 ? 70.351 -18.475 -26.712 1.00 43.00 101 PRO A O 1
ATOM 812 N N . GLY A 1 102 ? 69.676 -20.518 -27.437 1.00 39.16 102 GLY A N 1
ATOM 813 C CA . GLY A 1 102 ? 70.989 -21.134 -27.691 1.00 39.16 102 GLY A CA 1
ATOM 814 C C . GLY A 1 102 ? 71.651 -21.778 -26.493 1.00 39.16 102 GLY A C 1
ATOM 815 O O . GLY A 1 102 ? 72.481 -21.089 -25.869 1.00 39.16 102 GLY A O 1
#

Sequence (102 aa):
MSRTSRWEYLRAVYPRYRRADRGTKQVILNEFCANTGYHRKYAIRLLNGPPPERKRAVVRRPRTPSYSPVVVLVLAAVWVWAAAAIAGRCASKRCCRSGSPG

pLDDT: mean 79.29, std 17.99, range [35.75, 94.94]

Radius of gyration: 30.06 Å; chains: 1; bounding box: 91×32×57 Å

Foldseek 3Di:
DDPVVLLVVLLVLLVVLVPDDPVVVVVSLVVNCVVPVDDSVVSVCSSVDDRSPPPPVPPPPPPDDPDDPVVVVVVVVVVVVVVVVVVVVPPDDDDDDDDDDD